Protein AF-A0A249NTZ5-F1 (afdb_monomer)

Sequence (80 aa):
MPPLTARQLRLGLLASGISVRQVSVAIGAMPAGADKDRAQIEWEYASTFNRTHHLIGAIGAVLGLPLEQIDTMWEAAAFL

Structure (mmCIF, N/CA/C/O backbone):
data_AF-A0A249NTZ5-F1
#
_entry.id   AF-A0A249NTZ5-F1
#
loop_
_atom_site.group_PDB
_atom_site.id
_atom_site.type_symbol
_atom_site.label_atom_id
_atom_site.label_alt_id
_atom_site.label_comp_id
_atom_site.label_asym_id
_atom_site.label_entity_id
_atom_site.label_seq_id
_atom_site.pdbx_PDB_ins_code
_atom_site.Cartn_x
_atom_site.Cartn_y
_atom_site.Cartn_z
_atom_site.occupancy
_atom_site.B_iso_or_equiv
_atom_site.auth_seq_id
_atom_site.auth_comp_id
_atom_site.auth_asym_id
_atom_site.auth_atom_id
_atom_site.pdbx_PDB_model_num
ATOM 1 N N . MET A 1 1 ? -5.876 15.213 2.757 1.00 88.94 1 MET A N 1
ATOM 2 C CA . MET A 1 1 ? -6.078 13.962 3.524 1.00 88.94 1 MET A CA 1
ATOM 3 C C . MET A 1 1 ? -4.800 13.653 4.288 1.00 88.94 1 MET A C 1
ATOM 5 O O . MET A 1 1 ? -3.740 13.937 3.730 1.00 88.94 1 MET A O 1
ATOM 9 N N . PRO A 1 2 ? -4.868 13.146 5.533 1.00 95.25 2 PRO A N 1
ATOM 10 C CA . PRO A 1 2 ? -3.666 12.829 6.298 1.00 95.25 2 PRO A CA 1
ATOM 11 C C . PRO A 1 2 ? -2.856 11.713 5.614 1.00 95.25 2 PRO A C 1
ATOM 13 O O . PRO A 1 2 ? -3.438 10.873 4.913 1.00 95.25 2 PRO A O 1
ATOM 16 N N . PRO A 1 3 ? -1.522 11.701 5.783 1.00 97.62 3 PRO A N 1
ATOM 17 C CA . PRO A 1 3 ? -0.713 10.574 5.351 1.00 97.62 3 PRO A CA 1
ATOM 18 C C . PRO A 1 3 ? -1.104 9.323 6.140 1.00 97.62 3 PRO A C 1
ATOM 20 O O . PRO A 1 3 ? -1.421 9.403 7.326 1.00 97.62 3 PRO A O 1
ATOM 23 N N . LEU A 1 4 ? -1.049 8.169 5.484 1.00 98.44 4 LEU A N 1
ATOM 24 C CA . LEU A 1 4 ? -1.244 6.875 6.130 1.00 98.44 4 LEU A CA 1
ATOM 25 C C . LEU A 1 4 ? 0.106 6.238 6.410 1.00 98.44 4 LEU A C 1
ATOM 27 O O . LEU A 1 4 ? 1.018 6.315 5.589 1.00 98.44 4 LEU A O 1
ATOM 31 N N . THR A 1 5 ? 0.227 5.539 7.531 1.00 98.50 5 THR A N 1
ATOM 32 C CA . THR A 1 5 ? 1.321 4.577 7.705 1.00 98.50 5 THR A CA 1
ATOM 33 C C . THR A 1 5 ? 1.150 3.400 6.742 1.00 98.50 5 THR A C 1
ATOM 35 O O . THR A 1 5 ? 0.041 3.081 6.304 1.00 98.50 5 THR A O 1
ATOM 38 N N . ALA A 1 6 ? 2.235 2.681 6.457 1.00 97.81 6 ALA A N 1
ATOM 39 C CA . ALA A 1 6 ? 2.161 1.462 5.651 1.00 97.81 6 ALA A CA 1
ATOM 40 C C . ALA A 1 6 ? 1.196 0.416 6.239 1.00 97.81 6 ALA A C 1
ATOM 42 O O . ALA A 1 6 ? 0.521 -0.303 5.502 1.00 97.81 6 ALA A O 1
ATOM 43 N N . ARG A 1 7 ? 1.092 0.349 7.573 1.00 98.31 7 ARG A N 1
ATOM 44 C CA . ARG A 1 7 ? 0.129 -0.514 8.268 1.00 98.31 7 ARG A CA 1
ATOM 45 C C . ARG A 1 7 ? -1.311 -0.085 7.980 1.00 98.31 7 ARG A C 1
ATOM 47 O O . ARG A 1 7 ? -2.106 -0.927 7.576 1.00 98.31 7 ARG A O 1
ATOM 54 N N . GLN A 1 8 ? -1.625 1.196 8.161 1.00 98.50 8 GLN A N 1
ATOM 55 C CA . GLN A 1 8 ? -2.958 1.754 7.910 1.00 98.50 8 GLN A CA 1
ATOM 56 C C . GLN A 1 8 ? -3.423 1.507 6.480 1.00 98.50 8 GLN A C 1
ATOM 58 O O . GLN A 1 8 ? -4.506 0.966 6.276 1.00 98.50 8 GLN A O 1
ATOM 63 N N . LEU A 1 9 ? -2.572 1.814 5.496 1.00 97.69 9 LEU A N 1
ATOM 64 C CA . LEU A 1 9 ? -2.881 1.573 4.089 1.00 97.69 9 LEU A CA 1
ATOM 65 C C . LEU A 1 9 ? -3.208 0.094 3.832 1.00 97.69 9 LEU A C 1
ATOM 67 O O . LEU A 1 9 ? -4.238 -0.221 3.240 1.00 97.69 9 LEU A O 1
ATOM 71 N N . ARG A 1 10 ? -2.356 -0.827 4.299 1.00 97.38 10 ARG A N 1
ATOM 72 C CA . ARG A 1 10 ? -2.540 -2.272 4.074 1.00 97.38 10 ARG A CA 1
ATOM 73 C C . ARG A 1 10 ? -3.794 -2.816 4.759 1.00 97.38 10 ARG A C 1
ATOM 75 O O . ARG A 1 10 ? -4.478 -3.650 4.171 1.00 97.38 10 ARG A O 1
ATOM 82 N N . LEU A 1 11 ? -4.115 -2.345 5.964 1.00 98.12 11 LEU A N 1
ATOM 83 C CA . LEU A 1 11 ? -5.351 -2.725 6.650 1.00 98.12 11 LEU A CA 1
ATOM 84 C C . LEU A 1 11 ? -6.592 -2.140 5.964 1.00 98.12 11 LEU A C 1
ATOM 86 O O . LEU A 1 11 ? -7.582 -2.851 5.827 1.00 98.12 11 LEU A O 1
ATOM 90 N N . GLY A 1 12 ? -6.533 -0.898 5.478 1.00 96.50 12 GLY A N 1
ATOM 91 C CA . GLY A 1 12 ? -7.627 -0.276 4.725 1.00 96.50 12 GLY A CA 1
ATOM 92 C C . GLY A 1 12 ? -7.926 -0.990 3.404 1.00 96.50 12 GLY A C 1
ATOM 93 O O . GLY A 1 12 ? -9.086 -1.249 3.081 1.00 96.50 12 GLY A O 1
ATOM 94 N N . LEU A 1 13 ? -6.876 -1.382 2.673 1.00 95.25 13 LEU A N 1
ATOM 95 C CA . LEU A 1 13 ? -6.995 -2.227 1.481 1.00 95.25 13 LEU A CA 1
ATOM 96 C C . LEU A 1 13 ? -7.674 -3.562 1.827 1.00 95.25 13 LEU A C 1
ATOM 98 O O . LEU A 1 13 ? -8.658 -3.928 1.185 1.00 95.25 13 LEU A O 1
ATOM 102 N N . LEU A 1 14 ? -7.213 -4.242 2.884 1.00 96.94 14 LEU A N 1
ATOM 103 C CA . LEU A 1 14 ? -7.780 -5.519 3.322 1.00 96.94 14 LEU A CA 1
ATOM 104 C C . LEU A 1 14 ? -9.254 -5.394 3.732 1.00 96.94 14 LEU A C 1
ATOM 106 O O . LEU A 1 14 ? -10.064 -6.228 3.333 1.00 96.94 14 LEU A O 1
ATOM 110 N N . ALA A 1 15 ? -9.611 -4.345 4.478 1.00 95.62 15 ALA A N 1
ATOM 111 C CA . ALA A 1 15 ? -10.991 -4.055 4.874 1.00 95.62 15 ALA A CA 1
ATOM 112 C C . ALA A 1 15 ? -11.915 -3.821 3.667 1.00 95.62 15 ALA A C 1
ATOM 114 O O . ALA A 1 15 ? -13.115 -4.062 3.749 1.00 95.62 15 ALA A O 1
ATOM 115 N N . SER A 1 16 ? -11.342 -3.416 2.533 1.00 92.81 16 SER A N 1
ATOM 116 C CA . SER A 1 16 ? -12.048 -3.197 1.266 1.00 92.81 16 SER A CA 1
ATOM 117 C C . SER A 1 16 ? -11.988 -4.410 0.330 1.00 92.81 16 SER A C 1
ATOM 119 O O . SER A 1 16 ? -12.298 -4.297 -0.853 1.00 92.81 16 SER A O 1
ATOM 121 N N . GLY A 1 17 ? -11.562 -5.572 0.837 1.00 94.44 17 GLY A N 1
ATOM 122 C CA . GLY A 1 17 ? -11.474 -6.819 0.074 1.00 94.44 17 GLY A CA 1
ATOM 123 C C . GLY A 1 17 ? -10.244 -6.933 -0.831 1.00 94.44 17 GLY A C 1
ATOM 124 O O . GLY A 1 17 ? -10.167 -7.859 -1.637 1.00 94.44 17 GLY A O 1
ATOM 125 N N . ILE A 1 18 ? -9.271 -6.027 -0.702 1.00 95.06 18 ILE A N 1
ATOM 126 C CA . ILE A 1 18 ? -8.045 -6.011 -1.504 1.00 95.06 18 ILE A CA 1
ATOM 127 C C . ILE A 1 18 ? -6.884 -6.523 -0.655 1.00 95.06 18 ILE A C 1
ATOM 129 O O . ILE A 1 18 ? -6.345 -5.837 0.211 1.00 95.06 18 ILE A O 1
ATOM 133 N N . SER A 1 19 ? -6.467 -7.755 -0.916 1.00 95.81 19 SER A N 1
ATOM 134 C CA . SER A 1 19 ? -5.327 -8.359 -0.234 1.00 95.81 19 SER A CA 1
ATOM 135 C C . SER A 1 19 ? -3.995 -7.748 -0.681 1.00 95.81 19 SER A C 1
ATOM 137 O O . SER A 1 19 ? -3.806 -7.368 -1.837 1.00 95.81 19 SER A O 1
ATOM 139 N N . VAL A 1 20 ? -3.000 -7.775 0.209 1.00 95.25 20 VAL A N 1
ATOM 140 C CA . VAL A 1 20 ? -1.614 -7.400 -0.131 1.00 95.25 20 VAL A CA 1
ATOM 141 C C . VAL A 1 20 ? -1.046 -8.233 -1.286 1.00 95.25 20 VAL A C 1
ATOM 143 O O . VAL A 1 20 ? -0.241 -7.735 -2.065 1.00 95.25 20 VAL A O 1
ATOM 146 N N . ARG A 1 21 ? -1.514 -9.479 -1.451 1.00 96.00 21 ARG A N 1
ATOM 147 C CA . ARG A 1 21 ? -1.146 -10.342 -2.579 1.00 96.00 21 ARG A CA 1
ATOM 148 C C . ARG A 1 21 ? -1.665 -9.785 -3.906 1.00 96.00 21 ARG A C 1
ATOM 150 O O . ARG A 1 21 ? -0.914 -9.797 -4.874 1.00 96.00 21 ARG A O 1
ATOM 157 N N . GLN A 1 22 ? -2.906 -9.295 -3.961 1.00 95.12 22 GLN A N 1
ATOM 158 C CA . GLN A 1 22 ? -3.450 -8.665 -5.173 1.00 95.12 22 GLN A CA 1
ATOM 159 C C . GLN A 1 22 ? -2.644 -7.425 -5.564 1.00 95.12 22 GLN A C 1
ATOM 161 O O . GLN A 1 22 ? -2.344 -7.248 -6.740 1.00 95.12 22 GLN A O 1
ATOM 166 N N . VAL A 1 23 ? -2.215 -6.623 -4.586 1.00 95.50 23 VAL A N 1
ATOM 167 C CA . VAL A 1 23 ? -1.337 -5.471 -4.835 1.00 95.50 23 VAL A CA 1
ATOM 168 C C . VAL A 1 23 ? 0.019 -5.907 -5.392 1.00 95.50 23 VAL A C 1
ATOM 170 O O . VAL A 1 23 ? 0.466 -5.374 -6.404 1.00 95.50 23 VAL A O 1
ATOM 173 N N . SER A 1 24 ? 0.662 -6.908 -4.788 1.00 95.69 24 SER A N 1
ATOM 174 C CA . SER A 1 24 ? 1.934 -7.435 -5.297 1.00 95.69 24 SER A CA 1
ATOM 175 C C . SER A 1 24 ? 1.808 -8.004 -6.714 1.00 95.69 24 SER A C 1
ATOM 177 O O . SER A 1 24 ? 2.703 -7.800 -7.529 1.00 95.69 24 SER A O 1
ATOM 179 N N . VAL A 1 25 ? 0.696 -8.674 -7.038 1.00 95.25 25 VAL A N 1
ATOM 180 C CA . VAL A 1 25 ? 0.409 -9.145 -8.404 1.00 95.25 25 VAL A CA 1
ATOM 181 C C . VAL A 1 25 ? 0.215 -7.968 -9.364 1.00 95.25 25 VAL A C 1
ATOM 183 O O . VAL A 1 25 ? 0.764 -8.001 -10.462 1.00 95.25 25 VAL A O 1
ATOM 186 N N . ALA A 1 26 ? -0.497 -6.915 -8.952 1.00 93.12 26 ALA A N 1
ATOM 187 C CA . ALA A 1 26 ? -0.697 -5.708 -9.754 1.00 93.12 26 ALA A CA 1
ATOM 188 C C . ALA A 1 26 ? 0.631 -5.008 -10.092 1.00 93.12 26 ALA A C 1
ATOM 190 O O . ALA A 1 26 ? 0.888 -4.705 -11.254 1.00 93.12 26 ALA A O 1
ATOM 191 N N . ILE A 1 27 ? 1.510 -4.831 -9.101 1.00 94.88 27 ILE A N 1
ATOM 192 C CA . ILE A 1 27 ? 2.865 -4.292 -9.308 1.00 94.88 27 ILE A CA 1
ATOM 193 C C . ILE A 1 27 ? 3.679 -5.233 -10.210 1.00 94.88 27 ILE A C 1
ATOM 195 O O . ILE A 1 27 ? 4.347 -4.799 -11.147 1.00 94.88 27 ILE A O 1
ATOM 199 N N . GLY A 1 28 ? 3.580 -6.546 -9.985 1.00 94.31 28 GLY A N 1
ATOM 200 C CA . GLY A 1 28 ? 4.240 -7.567 -10.798 1.00 94.31 28 GLY A CA 1
ATOM 201 C C . GLY A 1 28 ? 3.803 -7.579 -12.268 1.00 94.31 28 GLY A C 1
ATOM 202 O O . GLY A 1 28 ? 4.606 -7.949 -13.126 1.00 94.31 28 GLY A O 1
ATOM 203 N N . ALA A 1 29 ? 2.581 -7.140 -12.569 1.00 93.25 29 ALA A N 1
ATOM 204 C CA . ALA A 1 29 ? 2.039 -7.042 -13.923 1.00 93.25 29 ALA A CA 1
ATOM 205 C C . ALA A 1 29 ? 2.438 -5.750 -14.661 1.00 93.25 29 ALA A C 1
ATOM 207 O O . ALA A 1 29 ? 2.222 -5.655 -15.869 1.00 93.25 29 ALA A O 1
ATOM 208 N N . MET A 1 30 ? 3.036 -4.768 -13.975 1.00 91.44 30 MET A N 1
ATOM 209 C CA . MET A 1 30 ? 3.542 -3.557 -14.625 1.00 91.44 30 MET A CA 1
ATOM 210 C C . MET A 1 30 ? 4.641 -3.902 -15.655 1.00 91.44 30 MET A C 1
ATOM 212 O O . MET A 1 30 ? 5.402 -4.863 -15.440 1.00 91.44 30 MET A O 1
ATOM 216 N N . PRO A 1 31 ? 4.763 -3.122 -16.751 1.00 92.69 31 PRO A N 1
ATOM 217 C CA . PRO A 1 31 ? 5.864 -3.255 -17.702 1.00 92.69 31 PRO A CA 1
ATOM 218 C C . PRO A 1 31 ? 7.224 -3.173 -17.006 1.00 92.69 31 PRO A C 1
ATOM 220 O O . PRO A 1 31 ? 7.384 -2.460 -16.017 1.00 92.69 31 PRO A O 1
ATOM 223 N N . ALA A 1 32 ? 8.212 -3.906 -17.518 1.00 94.44 32 ALA A N 1
ATOM 224 C CA . ALA A 1 32 ? 9.568 -3.831 -16.988 1.00 94.44 32 ALA A CA 1
ATOM 225 C C . ALA A 1 32 ? 10.139 -2.412 -17.154 1.00 94.44 32 ALA A C 1
ATOM 227 O O . ALA A 1 32 ? 9.979 -1.797 -18.209 1.00 94.44 32 ALA A O 1
ATOM 228 N N . GLY A 1 33 ? 10.817 -1.913 -16.120 1.00 94.19 33 GLY A N 1
ATOM 229 C CA . GLY A 1 33 ? 11.429 -0.589 -16.117 1.00 94.19 33 GLY A CA 1
ATOM 230 C C . GLY A 1 33 ? 11.390 0.075 -14.744 1.00 94.19 33 GLY A C 1
ATOM 231 O O . GLY A 1 33 ? 10.825 -0.456 -13.787 1.00 94.19 33 GLY A O 1
ATOM 232 N N . ALA A 1 34 ? 11.960 1.279 -14.679 1.00 94.12 34 ALA A N 1
ATOM 233 C CA . ALA A 1 34 ? 12.155 2.016 -13.433 1.00 94.12 34 ALA A CA 1
ATOM 234 C C . ALA A 1 34 ? 10.854 2.263 -12.647 1.00 94.12 34 ALA A C 1
ATOM 236 O O . ALA A 1 34 ? 10.882 2.281 -11.420 1.00 94.12 34 ALA A O 1
ATOM 237 N N . ASP A 1 35 ? 9.712 2.417 -13.324 1.00 91.69 35 ASP A N 1
ATOM 238 C CA . ASP A 1 35 ? 8.424 2.634 -12.655 1.00 91.69 35 ASP A CA 1
ATOM 239 C C . ASP A 1 35 ? 7.951 1.407 -11.874 1.00 91.69 35 ASP A C 1
ATOM 241 O O . ASP A 1 35 ? 7.429 1.548 -10.767 1.00 91.69 35 ASP A O 1
ATOM 245 N N . LYS A 1 36 ? 8.161 0.203 -12.420 1.00 94.25 36 LYS A N 1
ATOM 246 C CA . LYS A 1 36 ? 7.862 -1.051 -11.723 1.00 94.25 36 LYS A CA 1
ATOM 247 C C . LYS A 1 36 ? 8.788 -1.242 -10.532 1.00 94.25 36 LYS A C 1
ATOM 249 O O . LYS A 1 36 ? 8.306 -1.521 -9.436 1.00 94.25 36 LYS A O 1
ATOM 254 N N . ASP A 1 37 ? 10.089 -1.042 -10.736 1.00 96.44 37 ASP A N 1
ATOM 255 C CA . ASP A 1 37 ? 11.090 -1.183 -9.676 1.00 96.44 37 ASP A CA 1
ATOM 256 C C . ASP A 1 37 ? 10.799 -0.205 -8.535 1.00 96.44 37 ASP A C 1
ATOM 258 O O . ASP A 1 37 ? 10.774 -0.584 -7.364 1.00 96.44 37 ASP A O 1
ATOM 262 N N . ARG A 1 38 ? 10.465 1.047 -8.871 1.00 95.50 38 ARG A N 1
ATOM 263 C CA . ARG A 1 38 ? 10.046 2.048 -7.894 1.00 95.50 38 ARG A CA 1
ATOM 264 C C . ARG A 1 38 ? 8.760 1.641 -7.186 1.00 95.50 38 ARG A C 1
ATOM 266 O O . ARG A 1 38 ? 8.713 1.714 -5.966 1.00 95.50 38 ARG A O 1
ATOM 273 N N . ALA A 1 39 ? 7.727 1.204 -7.905 1.00 95.12 39 ALA A N 1
ATOM 274 C CA . ALA A 1 39 ? 6.481 0.764 -7.283 1.00 95.12 39 ALA A CA 1
ATOM 275 C C . ALA A 1 39 ? 6.711 -0.386 -6.288 1.00 95.12 39 ALA A C 1
ATOM 277 O O . ALA A 1 39 ? 6.126 -0.387 -5.205 1.00 95.12 39 ALA A O 1
ATOM 278 N N . GLN A 1 40 ? 7.598 -1.323 -6.625 1.00 96.31 40 GLN A N 1
ATOM 279 C CA . GLN A 1 40 ? 7.978 -2.428 -5.753 1.00 96.31 40 GLN A CA 1
ATOM 280 C C . GLN A 1 40 ? 8.740 -1.945 -4.511 1.00 96.31 40 GLN A C 1
ATOM 282 O O . GLN A 1 40 ? 8.363 -2.313 -3.400 1.00 96.31 40 GLN A O 1
ATOM 287 N N . ILE A 1 41 ? 9.739 -1.072 -4.680 1.00 96.81 41 ILE A N 1
ATOM 288 C CA . ILE A 1 41 ? 10.503 -0.478 -3.571 1.00 96.81 41 ILE A CA 1
ATOM 289 C C . ILE A 1 41 ? 9.580 0.298 -2.627 1.00 96.81 41 ILE A C 1
A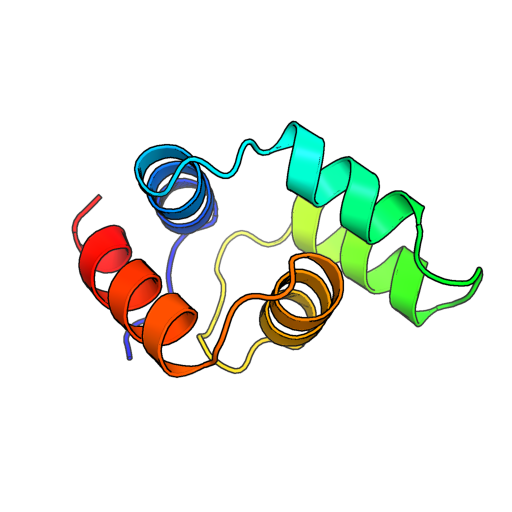TOM 291 O O . ILE A 1 41 ? 9.624 0.092 -1.418 1.00 96.81 41 ILE A O 1
ATOM 295 N N . GLU A 1 42 ? 8.720 1.164 -3.161 1.00 96.88 42 GLU A N 1
ATOM 296 C CA . GLU A 1 42 ? 7.790 1.963 -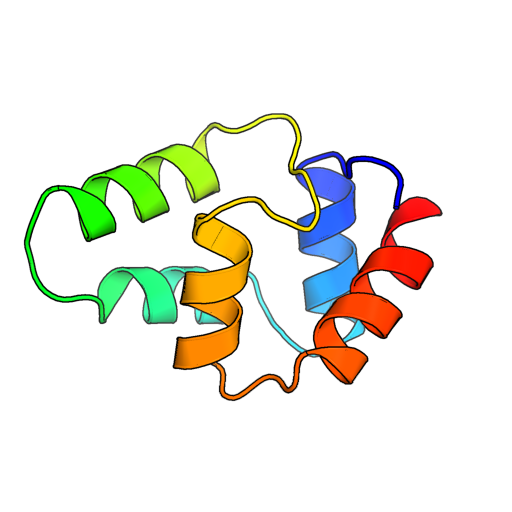2.358 1.00 96.88 42 GLU A CA 1
ATOM 297 C C . GLU A 1 42 ? 6.790 1.061 -1.620 1.00 96.88 42 GLU A C 1
ATOM 299 O O . GLU A 1 42 ? 6.520 1.263 -0.439 1.00 96.88 42 GLU A O 1
ATOM 304 N N . TRP A 1 43 ? 6.264 0.023 -2.279 1.00 96.69 43 TRP A N 1
ATOM 305 C CA . TRP A 1 43 ? 5.349 -0.924 -1.642 1.00 96.69 43 TRP A CA 1
ATOM 306 C C . TRP A 1 43 ? 6.003 -1.713 -0.505 1.00 96.69 43 TRP A C 1
ATOM 308 O O . TRP A 1 43 ? 5.328 -2.037 0.475 1.00 96.69 43 TRP A O 1
ATOM 318 N N . GLU A 1 44 ? 7.288 -2.035 -0.627 1.00 96.75 44 GLU A N 1
ATOM 319 C CA . GLU A 1 44 ? 8.028 -2.829 0.351 1.00 96.75 44 GLU A CA 1
ATOM 320 C C . GLU A 1 44 ? 8.541 -1.977 1.521 1.00 96.75 44 GLU A C 1
ATOM 322 O O . GLU A 1 44 ? 8.351 -2.354 2.680 1.00 96.75 44 GLU A O 1
ATOM 327 N N . TYR A 1 45 ? 9.114 -0.807 1.230 1.00 97.12 45 TYR A N 1
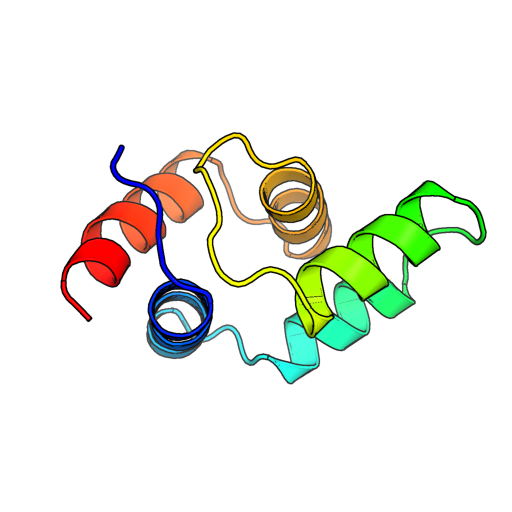ATOM 328 C CA . TYR A 1 45 ? 9.942 -0.061 2.181 1.00 97.12 45 TYR A CA 1
ATOM 329 C C . TYR A 1 45 ? 9.370 1.280 2.642 1.00 97.12 45 TYR A C 1
ATOM 331 O O . TYR A 1 45 ? 9.829 1.794 3.666 1.00 97.12 45 TYR A O 1
ATOM 339 N N . ALA A 1 46 ? 8.386 1.865 1.951 1.00 97.19 46 ALA A N 1
ATOM 340 C CA . ALA A 1 46 ? 7.834 3.138 2.401 1.00 97.19 46 ALA A CA 1
ATOM 341 C C . ALA A 1 46 ? 7.134 2.968 3.758 1.00 97.19 46 ALA A C 1
ATOM 343 O O . ALA A 1 46 ? 6.321 2.064 3.967 1.00 97.19 46 ALA A O 1
ATOM 344 N N . SER A 1 47 ? 7.458 3.851 4.701 1.00 96.94 47 SER A N 1
ATOM 345 C CA . SER A 1 47 ? 6.871 3.856 6.044 1.00 96.94 47 SER A CA 1
ATOM 346 C C . SER A 1 47 ? 5.548 4.620 6.093 1.00 96.94 47 SER A C 1
ATOM 348 O O . SER A 1 47 ? 4.675 4.301 6.909 1.00 96.94 47 SER A O 1
ATOM 350 N N . THR A 1 48 ? 5.376 5.596 5.198 1.00 97.56 48 THR A N 1
ATOM 351 C CA . THR A 1 48 ? 4.175 6.419 5.061 1.00 97.56 48 THR A CA 1
ATOM 352 C C . THR A 1 48 ? 3.826 6.658 3.595 1.00 97.56 48 THR A C 1
ATOM 354 O O . THR A 1 48 ? 4.682 6.624 2.715 1.00 97.56 48 THR A O 1
ATOM 357 N N . PHE A 1 49 ? 2.548 6.922 3.339 1.00 97.75 49 PHE A N 1
ATOM 358 C CA . PHE A 1 49 ? 2.013 7.220 2.020 1.00 97.75 49 PHE A CA 1
ATOM 359 C C . PHE A 1 49 ? 1.152 8.474 2.080 1.00 97.75 49 PHE A C 1
ATOM 361 O O . PHE A 1 49 ? 0.343 8.648 2.989 1.00 97.75 49 PHE A O 1
ATOM 368 N N . ASN A 1 50 ? 1.291 9.329 1.071 1.00 97.38 50 ASN A N 1
ATOM 369 C CA . ASN A 1 50 ? 0.369 10.433 0.817 1.00 97.38 50 ASN A CA 1
ATOM 370 C C . ASN A 1 50 ? -0.704 9.989 -0.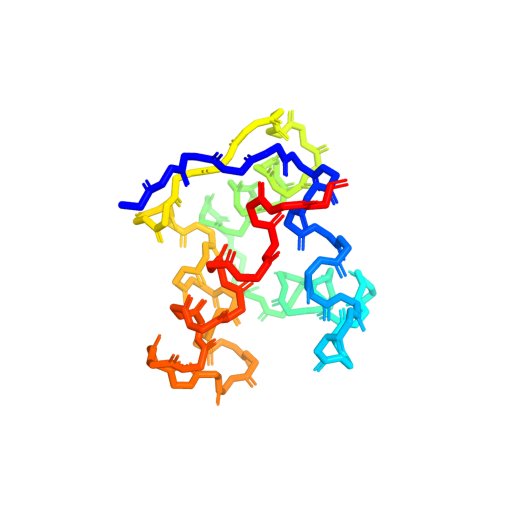179 1.00 97.38 50 ASN A C 1
ATOM 372 O O . ASN A 1 50 ? -0.438 9.152 -1.039 1.00 97.38 50 ASN A O 1
ATOM 376 N N . ARG A 1 51 ? -1.899 10.589 -0.127 1.00 96.25 51 ARG A N 1
ATOM 377 C CA . ARG A 1 51 ? -2.992 10.227 -1.047 1.00 96.25 51 ARG A CA 1
ATOM 378 C C . ARG A 1 51 ? -2.602 10.367 -2.522 1.00 96.25 51 ARG A C 1
ATOM 380 O O . ARG A 1 51 ? -3.039 9.585 -3.363 1.00 96.25 51 ARG A O 1
ATOM 387 N N . THR A 1 52 ? -1.769 11.357 -2.818 1.00 94.88 52 THR A N 1
ATOM 388 C CA . THR A 1 52 ? -1.246 11.675 -4.152 1.00 94.88 52 THR A CA 1
ATOM 389 C C . THR A 1 52 ? 0.044 10.922 -4.493 1.00 94.88 52 THR A C 1
ATOM 391 O O . THR A 1 52 ? 0.681 11.217 -5.500 1.00 94.88 52 THR A O 1
ATOM 394 N N . HIS A 1 53 ? 0.463 9.961 -3.666 1.00 94.00 53 HIS A N 1
ATOM 395 C CA . HIS A 1 53 ? 1.665 9.173 -3.909 1.00 94.00 53 HIS A CA 1
ATOM 396 C C . HIS A 1 53 ? 1.515 8.326 -5.183 1.00 94.00 53 HIS A C 1
ATOM 398 O O . HIS A 1 53 ? 0.493 7.669 -5.380 1.00 94.00 53 HIS A O 1
ATOM 404 N N . HIS A 1 54 ? 2.550 8.300 -6.030 1.00 90.88 54 HIS A N 1
ATOM 405 C CA . HIS A 1 54 ? 2.490 7.697 -7.369 1.00 90.88 54 HIS A CA 1
ATOM 406 C C . HIS A 1 54 ? 2.033 6.227 -7.355 1.00 90.88 54 HIS A C 1
ATOM 408 O O . HIS A 1 54 ? 1.180 5.832 -8.148 1.00 90.88 54 HIS A O 1
ATOM 414 N N . LEU A 1 55 ? 2.522 5.444 -6.385 1.00 93.06 55 LEU A N 1
ATOM 415 C CA . LEU A 1 55 ? 2.114 4.049 -6.181 1.00 93.06 55 LEU A CA 1
ATOM 416 C C . LEU A 1 55 ? 0.589 3.875 -6.044 1.00 93.06 55 LEU A C 1
ATOM 418 O O . LEU A 1 55 ? 0.035 2.906 -6.554 1.00 93.06 55 LEU A O 1
ATOM 422 N N . ILE A 1 56 ? -0.097 4.808 -5.380 1.00 94.25 56 ILE A N 1
ATOM 423 C CA . ILE A 1 56 ? -1.542 4.720 -5.125 1.00 94.25 56 ILE A CA 1
ATOM 424 C C . ILE A 1 56 ? -2.324 4.859 -6.429 1.00 94.25 56 ILE A C 1
ATOM 426 O O . ILE A 1 56 ? -3.263 4.103 -6.665 1.00 94.25 56 ILE A O 1
ATOM 430 N N . GLY A 1 57 ? -1.902 5.782 -7.298 1.00 90.56 57 GLY A N 1
ATOM 431 C CA . GLY A 1 57 ? -2.469 5.921 -8.638 1.00 90.56 57 GLY A CA 1
ATOM 432 C C . GLY A 1 57 ? -2.228 4.677 -9.494 1.00 90.56 57 GLY A C 1
ATOM 433 O O . GLY A 1 57 ? -3.164 4.177 -10.114 1.00 90.56 57 GLY A O 1
ATOM 434 N N . ALA A 1 58 ? -1.006 4.135 -9.470 1.00 87.69 58 ALA A N 1
ATOM 435 C CA . ALA A 1 58 ? -0.652 2.933 -10.224 1.00 87.69 58 ALA A CA 1
ATOM 436 C C . ALA A 1 58 ? -1.475 1.705 -9.788 1.00 87.69 58 ALA A C 1
ATOM 438 O O . ALA A 1 58 ? -2.060 1.025 -10.630 1.00 87.69 58 ALA A O 1
ATOM 439 N N . ILE A 1 59 ? -1.585 1.452 -8.478 1.00 87.19 59 ILE A N 1
ATOM 440 C CA . ILE A 1 59 ? -2.397 0.348 -7.940 1.00 87.19 59 ILE A CA 1
ATOM 441 C C . ILE A 1 59 ? -3.880 0.569 -8.250 1.00 87.19 59 ILE A C 1
ATOM 443 O O . ILE A 1 59 ? -4.554 -0.365 -8.677 1.00 87.19 59 ILE A O 1
ATOM 447 N N . GLY A 1 60 ? -4.386 1.792 -8.064 1.00 90.38 60 GLY A N 1
ATOM 448 C CA . GLY A 1 60 ? -5.776 2.133 -8.359 1.00 90.38 60 GLY A CA 1
ATOM 449 C C . GLY A 1 60 ? -6.149 1.855 -9.814 1.00 90.38 60 GLY A C 1
ATOM 450 O O . GLY A 1 60 ? -7.167 1.220 -10.071 1.00 90.38 60 GLY A O 1
ATOM 451 N N . ALA A 1 61 ? -5.285 2.242 -10.756 1.00 88.50 61 ALA A N 1
ATOM 452 C CA . ALA A 1 61 ? -5.489 1.991 -12.179 1.0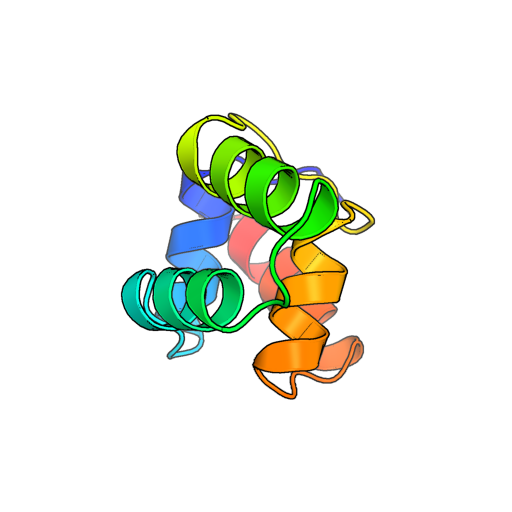0 88.50 61 ALA A CA 1
ATOM 453 C C . ALA A 1 61 ? -5.501 0.490 -12.516 1.00 88.50 61 ALA A C 1
ATOM 455 O O . ALA A 1 61 ? -6.395 0.030 -13.222 1.00 88.50 61 ALA A O 1
ATOM 456 N N . VAL A 1 62 ? -4.547 -0.287 -11.987 1.00 87.31 62 VAL A N 1
ATOM 457 C CA . VAL A 1 62 ? -4.452 -1.731 -12.274 1.00 87.31 62 VAL A CA 1
ATOM 458 C C . VAL A 1 62 ? -5.599 -2.521 -11.640 1.00 87.31 62 VAL A C 1
ATOM 460 O O . VAL A 1 62 ? -6.091 -3.476 -12.236 1.00 87.31 62 VAL A O 1
ATOM 463 N N . LEU A 1 63 ? -6.045 -2.129 -10.446 1.00 88.12 63 LEU A N 1
ATOM 464 C CA . LEU A 1 63 ? -7.152 -2.780 -9.743 1.00 88.12 63 LEU A CA 1
ATOM 465 C C . LEU A 1 63 ? -8.537 -2.264 -10.171 1.00 88.12 63 LEU A C 1
ATOM 467 O O . LEU A 1 63 ? -9.541 -2.761 -9.666 1.00 88.12 63 LEU A O 1
ATOM 471 N N . GLY A 1 64 ? -8.605 -1.289 -11.084 1.00 90.44 64 GLY A N 1
ATOM 472 C CA . G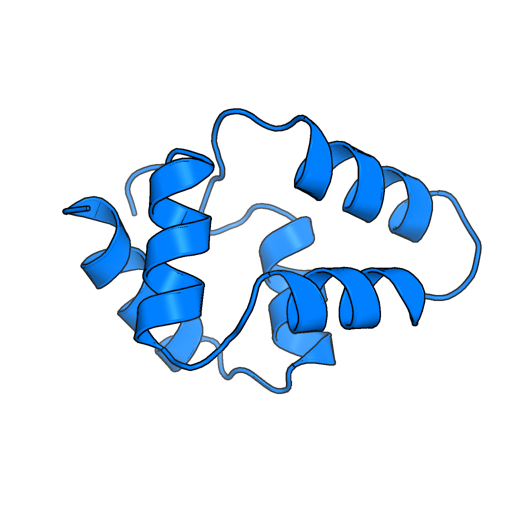LY A 1 64 ? -9.866 -0.721 -11.565 1.00 90.44 64 GLY A CA 1
ATOM 473 C C . GLY A 1 64 ? -10.638 0.053 -10.494 1.00 90.44 64 GLY A C 1
ATOM 474 O O . GLY A 1 64 ? -11.866 0.074 -10.523 1.00 90.44 64 GLY A O 1
ATOM 475 N N . LEU A 1 65 ? -9.936 0.663 -9.536 1.00 91.38 65 LEU A N 1
ATOM 476 C CA . LEU A 1 65 ? -10.551 1.416 -8.446 1.00 91.38 65 LEU A CA 1
ATOM 477 C C . LEU A 1 65 ? -10.835 2.860 -8.893 1.00 91.38 65 LEU A C 1
ATOM 479 O O . LEU A 1 65 ? -9.892 3.585 -9.228 1.00 91.38 65 LEU A O 1
ATOM 483 N N . PRO A 1 66 ? -12.098 3.323 -8.874 1.00 92.56 66 PRO A N 1
ATOM 484 C CA . PRO A 1 66 ? -12.418 4.722 -9.118 1.00 92.56 66 PRO A CA 1
ATOM 485 C C . PRO A 1 66 ? -11.843 5.611 -8.008 1.00 92.56 66 PRO A C 1
ATOM 487 O O . PRO A 1 66 ? -11.717 5.196 -6.855 1.00 92.56 66 PRO A O 1
ATOM 490 N N . LEU A 1 67 ? -11.520 6.863 -8.349 1.00 92.19 67 LEU A N 1
ATOM 491 C CA . LEU A 1 67 ? -10.880 7.807 -7.423 1.00 92.19 67 LEU A CA 1
ATOM 492 C C . LEU A 1 67 ? -11.677 7.995 -6.127 1.00 92.19 67 LEU A C 1
ATOM 494 O O . LEU A 1 67 ? -11.082 7.981 -5.054 1.00 92.19 67 LEU A O 1
ATOM 498 N N . GLU A 1 68 ? -13.004 8.080 -6.226 1.00 94.31 68 GLU A N 1
ATOM 499 C CA . GLU A 1 68 ? -13.906 8.225 -5.077 1.00 94.31 68 GLU A CA 1
ATOM 500 C C . GLU A 1 68 ? -13.836 7.025 -4.122 1.00 94.31 68 GLU A C 1
ATOM 502 O O . GLU A 1 68 ? -13.874 7.188 -2.901 1.00 94.31 68 GLU A O 1
ATOM 507 N N . GLN A 1 69 ? -13.676 5.811 -4.661 1.00 94.75 69 GLN A N 1
ATOM 508 C CA . GLN A 1 69 ? -13.483 4.619 -3.839 1.00 94.75 69 GLN A CA 1
ATOM 509 C C . GLN A 1 69 ? -12.134 4.680 -3.123 1.00 94.7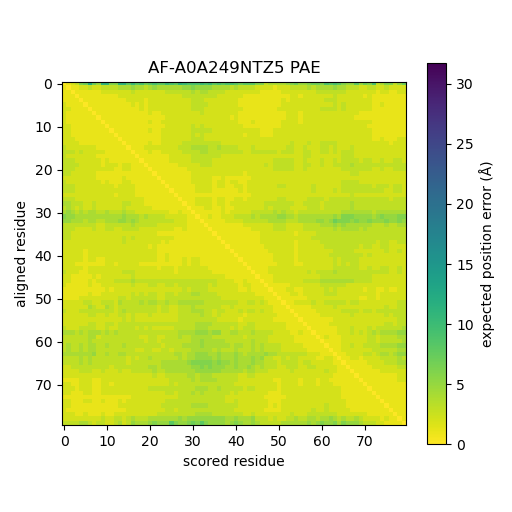5 69 GLN A C 1
ATOM 511 O O . GLN A 1 69 ? -12.069 4.392 -1.931 1.00 94.75 69 GLN A O 1
ATOM 516 N N . ILE A 1 70 ? -11.066 5.094 -3.811 1.00 95.31 70 ILE A N 1
ATOM 517 C CA . ILE A 1 70 ? -9.745 5.242 -3.186 1.00 95.31 70 ILE A CA 1
ATOM 518 C C . ILE A 1 70 ? -9.798 6.295 -2.071 1.00 95.31 70 ILE A C 1
ATOM 520 O O . ILE A 1 70 ? -9.238 6.062 -1.003 1.00 95.31 70 ILE A O 1
ATOM 524 N N . ASP A 1 71 ? -10.486 7.419 -2.289 1.00 96.44 71 ASP A N 1
ATOM 525 C CA . ASP A 1 71 ? -10.663 8.466 -1.277 1.00 96.44 71 ASP A CA 1
ATOM 526 C C . ASP A 1 71 ? -11.419 7.932 -0.056 1.00 96.44 71 ASP A C 1
ATOM 528 O O . ASP A 1 71 ? -10.924 8.035 1.066 1.00 96.44 71 ASP A O 1
ATOM 532 N N . THR A 1 72 ? -12.545 7.251 -0.272 1.00 95.75 72 THR A N 1
ATOM 533 C CA . THR A 1 72 ? -13.340 6.635 0.805 1.00 95.75 72 THR A CA 1
ATOM 534 C C . THR A 1 72 ? -12.506 5.654 1.637 1.00 95.75 72 THR A C 1
ATOM 536 O O . THR A 1 72 ? -12.514 5.690 2.869 1.00 95.75 72 THR A O 1
ATOM 539 N N . MET A 1 73 ? -11.736 4.787 0.973 1.00 95.75 73 MET A N 1
ATOM 540 C CA . MET A 1 73 ? -10.843 3.837 1.641 1.00 95.75 73 MET A CA 1
ATOM 541 C C . MET A 1 73 ? -9.755 4.544 2.451 1.00 95.75 73 MET A C 1
ATOM 543 O O . MET A 1 73 ? -9.398 4.092 3.539 1.00 95.75 73 MET A O 1
ATOM 547 N N . TRP A 1 74 ? -9.223 5.646 1.924 1.00 97.44 74 TRP A N 1
ATOM 548 C CA . TRP A 1 74 ? -8.163 6.416 2.561 1.00 97.44 74 TRP A CA 1
ATOM 549 C C . TRP A 1 74 ? -8.628 7.077 3.858 1.00 97.44 74 TRP A C 1
ATOM 551 O O . TRP A 1 74 ? -7.906 7.048 4.854 1.00 97.44 74 TRP A O 1
ATOM 561 N N . GLU A 1 75 ? -9.831 7.654 3.861 1.00 97.25 75 GLU A N 1
ATOM 562 C CA . GLU A 1 75 ? -10.419 8.269 5.056 1.00 97.25 75 GLU A CA 1
ATOM 563 C C . GLU A 1 75 ? -10.676 7.234 6.146 1.00 97.25 75 GLU A C 1
ATOM 565 O O . GLU A 1 75 ? -10.295 7.452 7.294 1.00 97.25 75 GLU A O 1
ATOM 570 N N . ALA A 1 76 ? -11.240 6.079 5.785 1.00 96.44 76 ALA A N 1
ATOM 571 C CA . ALA A 1 76 ? -11.461 4.992 6.733 1.00 96.44 76 ALA A CA 1
ATOM 572 C C . ALA A 1 76 ? -10.137 4.461 7.313 1.00 96.44 76 ALA A C 1
ATOM 574 O O . ALA A 1 76 ? -10.021 4.236 8.519 1.00 96.44 76 ALA A O 1
ATOM 575 N N . ALA A 1 77 ? -9.114 4.300 6.469 1.00 97.88 77 ALA A N 1
ATOM 576 C CA . ALA A 1 77 ? -7.814 3.776 6.873 1.00 97.88 77 ALA A CA 1
ATOM 577 C C . ALA A 1 77 ? -7.041 4.698 7.828 1.00 97.88 77 ALA A C 1
ATOM 579 O O . ALA A 1 77 ? -6.202 4.212 8.587 1.00 97.88 77 ALA A O 1
ATOM 580 N N . ALA A 1 78 ? -7.317 6.006 7.824 1.00 97.44 78 ALA A N 1
ATOM 581 C CA . ALA A 1 78 ? -6.655 6.975 8.701 1.00 97.44 78 ALA A CA 1
ATOM 582 C C . ALA A 1 78 ? -6.908 6.727 10.198 1.00 97.44 78 ALA A C 1
ATOM 584 O O . ALA A 1 78 ? -6.148 7.218 11.032 1.00 97.44 78 ALA A O 1
ATOM 585 N N . PHE A 1 79 ? -7.942 5.948 10.532 1.00 95.44 79 PHE A N 1
ATOM 586 C CA . PHE A 1 79 ? -8.32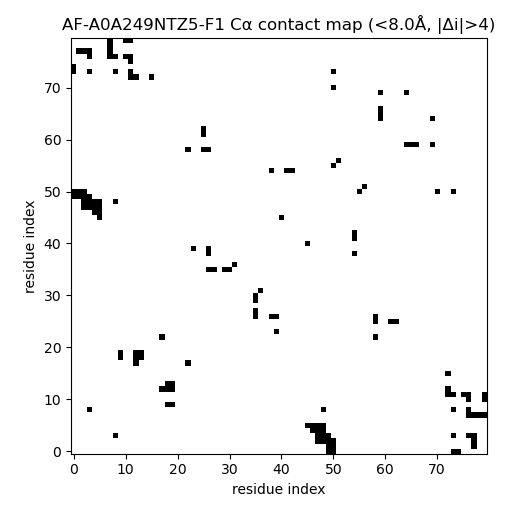5 5.610 11.904 1.00 95.44 79 PHE A CA 1
ATOM 587 C C . PHE A 1 79 ? -7.876 4.208 12.357 1.00 95.44 79 PHE A C 1
ATOM 589 O O . PHE A 1 79 ? -8.234 3.790 13.458 1.00 95.44 79 PHE A O 1
ATOM 596 N N . LEU A 1 80 ? -7.116 3.475 11.530 1.00 93.50 80 LEU A N 1
ATOM 597 C CA . LEU A 1 80 ? -6.614 2.122 11.831 1.00 93.50 80 LEU A CA 1
ATOM 598 C C . LEU A 1 80 ? -5.239 2.127 12.505 1.00 93.50 80 LEU A C 1
ATOM 600 O O . LEU A 1 80 ? -4.926 1.113 13.174 1.00 93.50 80 LEU A O 1
#

Solvent-accessible surface area (backbone atoms only — not comparable to full-atom values): 4603 Å² total; per-residue (Å²): 128,80,68,29,42,48,65,20,49,55,50,26,36,42,77,71,75,40,47,72,66,58,52,53,50,49,51,68,68,44,68,91,53,71,68,33,54,47,41,50,49,48,72,73,66,44,64,61,43,51,83,85,34,68,58,53,55,56,51,28,61,70,70,69,52,53,69,68,57,5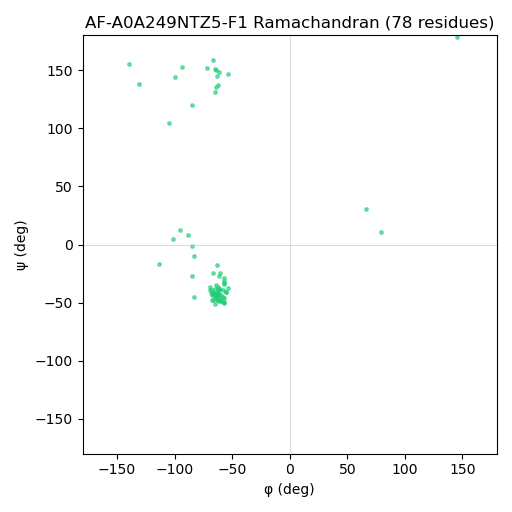3,51,55,42,51,62,61,16,68,78,101

Nearest PDB structures (foldseek):
  7jil-assembly1_Q  TM=4.728E-01  e=1.958E+00  Flavobacterium johnsoniae
  8whx-assembly1_T  TM=3.710E-01  e=3.013E+00  Mycolicibacterium smegmatis MC2 155
  5dm6-assembly1_N  TM=4.663E-01  e=9.121E+00  Deinococcus radiodurans

Foldseek 3Di:
DDKFFLVLLQVLCVVVVHHPVNLVVLLVPDDDDDVSVVLVCCNVPPGIGDLPRPNLVSSCVSVVNDSVNSVVSNVVSRVD

Radius of gyration: 11.63 Å; Cα contacts (8 Å, |Δi|>4): 76; chains: 1; bounding box: 26×24×30 Å

Mean predicted aligned error: 2.25 Å

pLDDT: mean 94.77, std 2.8, range [87.19, 98.5]

Secondary structure (DSSP, 8-state):
-PPEEHHHHHHHHHHTT--HHHHHHHHHTSPSSHHHHHHHHHHHH-SEE-TT-HHHHHHHHHTT--HHHHHHHHHHHTT-